Protein AF-A0A7D9L1W0-F1 (afdb_monomer)

InterPro domains:
  IPR051297 PalB/RIM13 Calpain-like [PTHR46143] (6-116)

Secondary structure (DSSP, 8-state):
--SHHHHHHHHHHHHHHHHHHHHHHHHTT----------------------SS------HHHHHHHHHHTEETTEEPPPPPGGGGG-----SS----TT-S-PPPHHHHHH------------

Solvent-accessible surface area (backbone atoms only — not comparable to full-atom values): 8620 Å² total; per-residue (Å²): 141,79,67,66,65,56,52,53,51,49,52,52,50,52,53,51,52,53,54,51,50,58,55,48,57,78,47,66,86,67,72,96,70,94,74,88,76,92,73,73,91,65,88,73,74,79,76,79,68,87,63,90,75,73,82,77,83,69,49,74,67,56,51,51,48,47,64,56,67,28,48,53,95,90,42,79,57,77,78,92,50,83,68,62,78,72,59,74,94,72,70,95,62,82,88,74,68,90,82,58,80,83,79,73,51,73,78,48,56,79,69,59,85,74,88,81,78,85,74,80,79,82,127

Sequence (123 aa):
CRGLEDEDLKKKLQSLAIQAVERAEAIKGQSPTKKNAPSLPSPSVSTTGQSKGKKATLTSKELEVLKKTSFINGKKYLPWLDVDIYEKFGYLDVFSDSDGDLPLSVKQKERFAKWVSGRFRVQ

Radius of gyration: 27.35 Å; Cα contacts (8 Å, |Δi|>4): 8; chains: 1; bounding box: 59×78×50 Å

Organism: Paramuricea clavata (NCBI:txid317549)

Mean predicted aligned error: 19.21 Å

pLDDT: mean 75.36, std 17.87, range [39.0, 96.5]

Foldseek 3Di:
DPCPVVVVVVVVVVVVVVVVVVVVVVCVPDDPPDDDDPDDPDVPPPPPDDDPDDPPPDDPVSVVVCVVVCQDPNDGHDDDDPVVVVDDPDDPDDDDDPVPDDDDDPVCVVVDPDDDDDPDDDD

Structure (mmCIF, N/CA/C/O backbone):
data_AF-A0A7D9L1W0-F1
#
_entry.id   AF-A0A7D9L1W0-F1
#
loop_
_atom_site.group_PDB
_atom_site.id
_atom_site.type_symbol
_atom_site.label_atom_id
_atom_site.label_alt_id
_atom_site.label_comp_id
_atom_site.label_asym_id
_atom_site.label_entity_id
_atom_site.label_seq_id
_atom_site.pdbx_PDB_ins_code
_atom_site.Cartn_x
_atom_site.Cartn_y
_atom_site.Cartn_z
_atom_site.occupancy
_atom_site.B_iso_or_equiv
_atom_site.auth_seq_id
_atom_site.auth_comp_id
_atom_site.auth_asym_id
_atom_site.auth_atom_id
_atom_site.pdbx_PDB_model_num
ATOM 1 N N . CYS A 1 1 ? 14.222 51.614 -9.679 1.00 48.41 1 CYS A N 1
ATOM 2 C CA . CYS A 1 1 ? 12.959 51.492 -8.922 1.00 48.41 1 CYS A CA 1
ATOM 3 C C . CYS A 1 1 ? 12.917 50.104 -8.288 1.00 48.41 1 CYS A C 1
ATOM 5 O O . CYS A 1 1 ? 12.715 49.155 -9.025 1.00 48.41 1 CYS A O 1
ATOM 7 N N . ARG A 1 2 ? 13.241 49.955 -6.994 1.00 60.03 2 ARG A N 1
ATOM 8 C CA . ARG A 1 2 ? 13.346 48.636 -6.325 1.00 60.03 2 ARG A CA 1
ATOM 9 C C . ARG A 1 2 ? 12.575 48.537 -4.995 1.00 60.03 2 ARG A C 1
ATOM 11 O O . ARG A 1 2 ? 12.613 47.494 -4.381 1.00 60.03 2 ARG A O 1
ATOM 18 N N . GLY A 1 3 ? 11.895 49.605 -4.560 1.00 58.00 3 GLY A N 1
ATOM 19 C CA . GLY A 1 3 ? 11.246 49.679 -3.238 1.00 58.00 3 GLY A CA 1
ATOM 20 C C . GLY A 1 3 ? 9.718 49.546 -3.226 1.00 58.00 3 GLY A C 1
ATOM 21 O O . GLY A 1 3 ? 9.124 49.608 -2.159 1.00 58.00 3 GLY A O 1
ATOM 22 N N . LEU A 1 4 ? 9.068 49.394 -4.386 1.00 59.75 4 LEU A N 1
ATOM 23 C CA . LEU A 1 4 ? 7.609 49.200 -4.461 1.00 59.75 4 LEU A CA 1
ATOM 24 C C . LEU A 1 4 ? 7.213 47.746 -4.162 1.00 59.75 4 LEU A C 1
ATOM 26 O O . LEU A 1 4 ? 6.241 47.509 -3.454 1.00 59.75 4 LEU A O 1
ATOM 30 N N . GLU A 1 5 ? 8.011 46.782 -4.629 1.00 65.56 5 GLU A N 1
ATOM 31 C CA . GLU A 1 5 ? 7.754 45.350 -4.428 1.00 65.56 5 GLU A CA 1
ATOM 32 C C . GLU A 1 5 ? 7.912 44.940 -2.956 1.00 65.56 5 GLU A C 1
ATOM 34 O O . GLU A 1 5 ? 7.128 44.141 -2.448 1.00 65.56 5 GLU A O 1
ATOM 39 N N . ASP A 1 6 ? 8.866 45.546 -2.244 1.00 80.94 6 ASP A N 1
ATOM 40 C CA . ASP A 1 6 ? 9.091 45.294 -0.818 1.00 80.94 6 ASP A CA 1
ATOM 41 C C . ASP A 1 6 ? 7.925 45.777 0.054 1.00 80.94 6 ASP A C 1
ATOM 43 O O . ASP A 1 6 ? 7.550 45.105 1.017 1.00 80.94 6 ASP A O 1
ATOM 47 N N . GLU A 1 7 ? 7.305 46.909 -0.290 1.00 89.31 7 GLU A N 1
ATOM 48 C CA . GLU A 1 7 ? 6.162 47.435 0.462 1.00 89.31 7 GLU A CA 1
ATOM 49 C C . GLU A 1 7 ? 4.904 46.586 0.262 1.00 89.31 7 GLU A C 1
ATOM 51 O O . GLU A 1 7 ? 4.173 46.321 1.220 1.00 89.31 7 GLU A O 1
ATOM 56 N N . ASP A 1 8 ? 4.667 46.082 -0.946 1.00 89.44 8 ASP A N 1
ATOM 57 C CA . ASP A 1 8 ? 3.530 45.197 -1.205 1.00 89.44 8 ASP A CA 1
ATOM 58 C C . ASP A 1 8 ? 3.726 43.812 -0.577 1.00 89.44 8 ASP A C 1
ATOM 60 O O . ASP A 1 8 ? 2.789 43.247 0.001 1.00 89.44 8 ASP A O 1
ATOM 64 N N . LEU A 1 9 ? 4.957 43.290 -0.584 1.00 91.56 9 LEU A N 1
ATOM 65 C CA . LEU A 1 9 ? 5.309 42.067 0.140 1.00 91.56 9 LEU A CA 1
ATOM 66 C C . LEU A 1 9 ? 5.129 42.236 1.650 1.00 91.56 9 LEU A C 1
ATOM 68 O O . LEU A 1 9 ? 4.559 41.361 2.305 1.00 91.56 9 LEU A O 1
ATOM 72 N N . LYS A 1 10 ? 5.545 43.376 2.203 1.00 91.12 10 LYS A N 1
ATOM 73 C CA . LYS A 1 10 ? 5.392 43.691 3.625 1.00 91.12 10 LYS A CA 1
ATOM 74 C C . LYS A 1 10 ? 3.924 43.797 4.031 1.00 91.12 10 LYS A C 1
ATOM 76 O O . LYS A 1 10 ? 3.538 43.205 5.037 1.00 91.12 10 LYS A O 1
ATOM 81 N N . LYS A 1 11 ? 3.080 44.453 3.227 1.00 94.69 11 LYS A N 1
ATOM 82 C CA . LYS A 1 11 ? 1.621 44.499 3.449 1.00 94.69 11 LYS A CA 1
ATOM 83 C C . LYS A 1 11 ? 0.992 43.107 3.391 1.00 94.69 11 LYS A C 1
ATOM 85 O O . LYS A 1 11 ? 0.134 42.768 4.210 1.00 94.69 11 LYS A O 1
ATOM 90 N N . LYS A 1 12 ? 1.437 42.263 2.456 1.00 94.88 12 LYS A N 1
ATOM 91 C CA . LYS A 1 12 ? 0.957 40.880 2.336 1.00 94.88 12 LYS A CA 1
ATOM 92 C C . LYS A 1 12 ? 1.379 40.023 3.530 1.00 94.88 12 LYS A C 1
ATOM 94 O O . LYS A 1 12 ? 0.583 39.239 4.036 1.00 94.88 12 LYS A O 1
ATOM 99 N N . LEU A 1 13 ? 2.601 40.206 4.023 1.00 95.81 13 LEU A N 1
ATOM 100 C CA . LEU A 1 13 ? 3.088 39.506 5.208 1.00 95.81 13 LEU A CA 1
ATOM 101 C C . LEU A 1 13 ? 2.344 39.954 6.473 1.00 95.81 13 LEU A C 1
ATOM 103 O O . LEU A 1 13 ? 1.946 39.116 7.278 1.00 95.81 13 LEU A O 1
ATOM 107 N N . GLN A 1 14 ? 2.106 41.259 6.625 1.00 95.75 14 GLN A N 1
ATOM 108 C CA . GLN A 1 14 ? 1.346 41.804 7.751 1.00 95.75 14 GLN A CA 1
ATOM 109 C C . GLN A 1 14 ? -0.108 41.325 7.752 1.00 95.75 14 GLN A C 1
ATOM 111 O O . GLN A 1 14 ? -0.597 40.884 8.789 1.00 95.75 14 GLN A O 1
ATOM 116 N N . SER A 1 15 ? -0.787 41.342 6.602 1.00 96.00 15 SER A N 1
ATOM 117 C CA . SER A 1 15 ? -2.163 40.830 6.500 1.00 96.00 15 SER A CA 1
ATOM 118 C C . SER A 1 15 ? -2.252 39.334 6.810 1.00 96.00 15 SER A C 1
ATOM 120 O O . SER A 1 15 ? -3.150 38.916 7.539 1.00 96.00 15 SER A O 1
ATOM 122 N N . LEU A 1 16 ? -1.286 38.535 6.345 1.00 96.50 16 LEU A N 1
ATOM 123 C CA . LEU A 1 16 ? -1.223 37.110 6.666 1.00 96.50 16 LEU A CA 1
ATOM 124 C C . LEU A 1 16 ? -0.997 36.865 8.167 1.00 96.50 16 LEU A C 1
ATOM 126 O O . LEU A 1 16 ? -1.624 35.978 8.746 1.00 96.50 16 LEU A O 1
ATOM 130 N N . ALA A 1 17 ? -0.129 37.656 8.805 1.00 96.44 17 ALA A N 1
ATOM 131 C CA . ALA A 1 17 ? 0.129 37.560 10.239 1.00 96.44 17 ALA A CA 1
ATOM 132 C C . ALA A 1 17 ? -1.123 37.893 11.069 1.00 96.44 17 ALA A C 1
ATOM 134 O O . ALA A 1 17 ? -1.445 37.159 12.000 1.00 96.44 17 ALA A O 1
ATOM 135 N N . ILE A 1 18 ? -1.864 38.942 10.694 1.00 95.94 18 ILE A N 1
ATOM 136 C CA . ILE A 1 18 ? -3.129 39.323 11.347 1.00 95.94 18 ILE A CA 1
ATOM 137 C C . ILE A 1 18 ? -4.153 38.187 11.232 1.00 95.94 18 ILE A C 1
ATOM 139 O O . ILE A 1 18 ? -4.714 37.755 12.238 1.00 95.94 18 ILE A O 1
ATOM 143 N N . GLN A 1 19 ? -4.327 37.640 10.027 1.00 96.44 19 GLN A N 1
ATOM 144 C CA . GLN A 1 19 ? -5.259 36.540 9.775 1.00 96.44 19 GLN A CA 1
ATOM 145 C C . GLN A 1 19 ? -4.903 35.275 10.577 1.00 96.44 19 GLN A C 1
ATOM 147 O O . GLN A 1 19 ? -5.784 34.558 11.055 1.00 96.44 19 GLN A O 1
ATOM 152 N N . ALA A 1 20 ? -3.608 34.980 10.729 1.00 94.50 20 ALA A N 1
ATOM 153 C CA . ALA A 1 20 ? -3.145 33.834 11.504 1.00 94.50 20 ALA A CA 1
ATOM 154 C C . ALA A 1 20 ? -3.450 33.985 13.003 1.00 94.50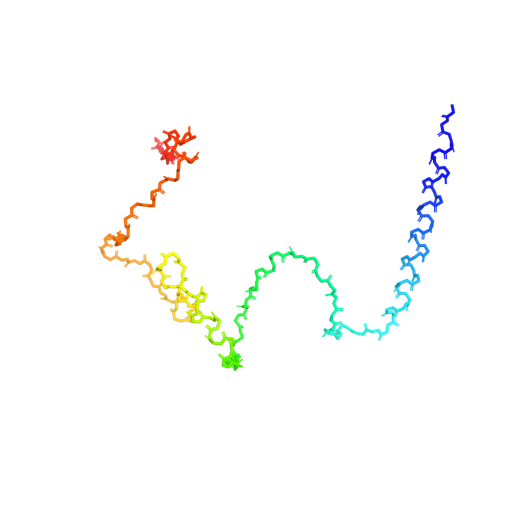 20 ALA A C 1
ATOM 156 O O . ALA A 1 20 ? -3.855 33.008 13.636 1.00 94.50 20 ALA A O 1
ATOM 157 N N . VAL A 1 21 ? -3.293 35.191 13.558 1.00 95.31 21 VAL A N 1
ATOM 158 C CA . VAL A 1 21 ? -3.590 35.480 14.970 1.00 95.31 21 VAL A CA 1
ATOM 159 C C . VAL A 1 21 ? -5.086 35.371 15.245 1.00 95.31 21 VAL A C 1
ATOM 161 O O . VAL A 1 21 ? -5.473 34.633 16.147 1.00 95.31 21 VAL A O 1
ATOM 164 N N . GLU A 1 22 ? -5.926 35.999 14.422 1.00 93.88 22 GLU A N 1
ATOM 165 C CA . GLU A 1 22 ? -7.388 35.929 14.553 1.00 93.88 22 GLU A CA 1
ATOM 166 C C . GLU A 1 22 ? -7.882 34.471 14.524 1.00 93.88 22 GLU A C 1
ATOM 168 O O . GLU A 1 22 ? -8.671 34.033 15.367 1.00 93.88 22 GLU A O 1
ATOM 173 N N . ARG A 1 23 ? -7.335 33.665 13.601 1.00 88.06 23 ARG A N 1
ATOM 174 C CA . ARG A 1 23 ? -7.639 32.232 13.522 1.00 88.06 23 ARG A CA 1
ATOM 175 C C . ARG A 1 23 ? -7.176 31.466 14.764 1.00 88.06 23 ARG A C 1
ATOM 177 O O . ARG A 1 23 ? -7.875 30.554 15.200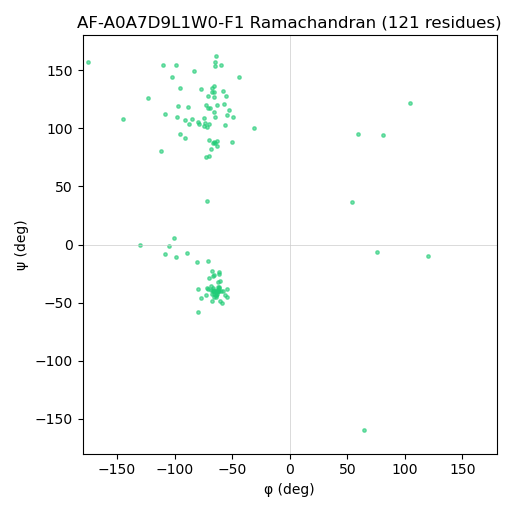 1.00 88.06 23 ARG A O 1
ATOM 184 N N . ALA A 1 24 ? -6.004 31.785 15.309 1.00 87.31 24 ALA A N 1
ATOM 185 C CA . ALA A 1 24 ? -5.476 31.123 16.499 1.00 87.31 24 ALA A CA 1
ATOM 186 C C . ALA A 1 24 ? -6.304 31.452 17.751 1.00 87.31 24 ALA A C 1
ATOM 188 O O . ALA A 1 24 ? -6.565 30.560 18.560 1.00 87.31 24 ALA A O 1
ATOM 189 N N . GLU A 1 25 ? -6.767 32.696 17.891 1.00 87.00 25 GLU A N 1
ATOM 190 C CA . GLU A 1 25 ? -7.624 33.126 19.000 1.00 87.00 25 GLU A CA 1
ATOM 191 C C . GLU A 1 25 ? -8.994 32.440 18.967 1.00 87.00 25 GLU A C 1
ATOM 193 O O . GLU A 1 25 ? -9.448 31.953 20.000 1.00 87.00 25 GLU A O 1
ATOM 198 N N . ALA A 1 26 ? -9.592 32.265 17.784 1.00 84.94 26 ALA A N 1
ATOM 199 C CA . ALA A 1 26 ? -10.847 31.522 17.620 1.00 84.94 26 ALA A CA 1
ATOM 200 C C . ALA A 1 26 ? -10.754 30.036 18.040 1.00 84.94 26 ALA A C 1
ATOM 202 O O . ALA A 1 26 ? -11.763 29.403 18.366 1.00 84.94 26 ALA A O 1
ATOM 203 N N . ILE A 1 27 ? -9.547 29.461 18.030 1.00 80.31 27 ILE A N 1
ATOM 204 C CA . ILE A 1 27 ? -9.285 28.051 18.368 1.00 80.31 27 ILE A CA 1
ATOM 205 C C . ILE A 1 27 ? -8.782 27.908 19.819 1.00 80.31 27 ILE A C 1
ATOM 207 O O . ILE A 1 27 ? -8.745 26.803 20.371 1.00 80.31 27 ILE A O 1
ATOM 211 N N . LYS A 1 28 ? -8.440 29.014 20.494 1.00 77.44 28 LYS A N 1
ATOM 212 C CA . LYS A 1 28 ? -7.910 28.998 21.860 1.00 77.44 28 LYS A CA 1
ATOM 213 C C . LYS A 1 28 ? -9.009 28.606 22.853 1.00 77.44 28 LYS A C 1
ATOM 215 O O . LYS A 1 28 ? -9.873 29.399 23.200 1.00 77.44 28 LYS A O 1
ATOM 220 N N . GLY A 1 29 ? -8.959 27.357 23.315 1.00 65.88 29 GLY A N 1
ATOM 221 C CA . GLY A 1 29 ? -9.931 26.772 24.250 1.00 65.88 29 GLY A CA 1
ATOM 222 C C . GLY A 1 29 ? -10.666 25.546 23.702 1.00 65.88 29 GLY A C 1
ATOM 223 O O . GLY A 1 29 ? -11.306 24.832 24.470 1.00 65.88 29 GLY A O 1
ATOM 224 N N . GLN A 1 30 ? -10.526 25.242 22.408 1.00 63.47 30 GLN A N 1
ATOM 225 C CA . GLN A 1 30 ? -11.006 23.987 21.832 1.00 63.47 30 GLN A CA 1
ATOM 226 C C . GLN A 1 30 ? -9.909 22.921 21.976 1.00 63.47 30 GLN A C 1
ATOM 228 O O . GLN A 1 30 ? -8.908 22.928 21.262 1.00 63.47 30 GLN A O 1
ATOM 233 N N . SER A 1 31 ? -10.069 22.001 22.930 1.00 58.81 31 SER A N 1
ATOM 234 C CA . SER A 1 31 ? -9.277 20.764 22.963 1.00 58.81 31 SER A CA 1
ATOM 235 C C . SER A 1 31 ? -9.524 19.960 21.672 1.00 58.81 31 SER A C 1
ATOM 237 O O . SER A 1 31 ? 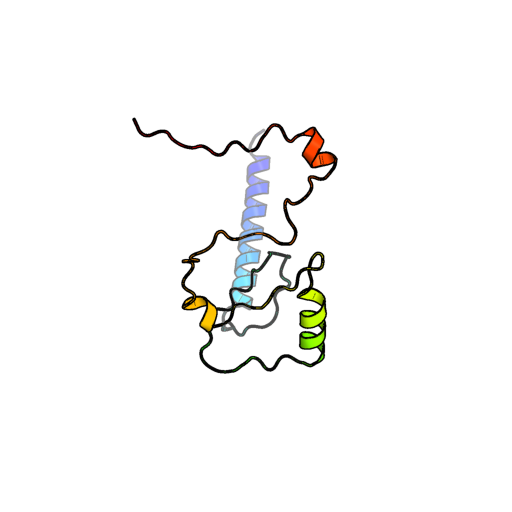-10.587 20.125 21.064 1.00 58.81 31 SER A O 1
ATOM 239 N N . PRO A 1 32 ? -8.591 19.095 21.215 1.00 58.03 32 PRO A N 1
ATOM 240 C CA . PRO A 1 32 ? -8.728 18.357 19.960 1.00 58.03 32 PRO A CA 1
ATOM 241 C C . PRO A 1 32 ? -9.822 17.287 20.079 1.00 58.03 32 PRO A C 1
ATOM 243 O O . PRO A 1 32 ? -9.569 16.089 20.199 1.00 58.03 32 PRO A O 1
ATOM 246 N N . THR A 1 33 ? -11.075 17.718 20.036 1.00 48.47 33 THR A N 1
ATOM 247 C CA . THR A 1 33 ? -12.219 16.854 19.808 1.00 48.47 33 THR A CA 1
ATOM 248 C C . THR A 1 33 ? -12.365 16.702 18.303 1.00 48.47 33 THR A C 1
ATOM 250 O O . THR A 1 33 ? -12.700 17.624 17.568 1.00 48.47 33 THR A O 1
ATOM 253 N N . LYS A 1 34 ? -12.022 15.499 17.842 1.00 53.19 34 LYS A N 1
ATOM 254 C CA . LYS A 1 34 ? -12.083 15.031 16.457 1.00 53.19 34 LYS A CA 1
ATOM 255 C C . LYS A 1 34 ? -13.449 15.306 15.813 1.00 53.19 34 LYS A C 1
ATOM 257 O O . LYS A 1 34 ? -14.292 14.416 15.848 1.00 53.19 34 LYS A O 1
ATOM 262 N N . LYS A 1 35 ? -13.678 16.467 15.192 1.00 50.84 35 LYS A N 1
ATOM 263 C CA . LYS A 1 35 ? -14.771 16.660 14.221 1.00 50.84 35 LYS A CA 1
ATOM 264 C C . LYS A 1 35 ? -14.352 17.624 13.103 1.00 50.84 35 LYS A C 1
ATOM 266 O O . LYS A 1 35 ? -14.255 18.824 13.307 1.00 50.84 35 LYS A O 1
ATOM 271 N N . ASN A 1 36 ? -14.154 17.020 11.929 1.00 54.91 36 ASN A N 1
ATOM 272 C CA . ASN A 1 36 ? -14.269 17.549 10.565 1.00 54.91 36 ASN A CA 1
ATOM 273 C C . ASN A 1 36 ? -13.399 18.750 10.147 1.00 54.91 36 ASN A C 1
ATOM 275 O O . ASN A 1 36 ? -13.815 19.901 10.227 1.00 54.91 36 ASN A O 1
ATOM 279 N N . ALA A 1 37 ? -12.256 18.444 9.523 1.00 42.66 37 ALA A N 1
ATOM 280 C CA . ALA A 1 37 ? -11.637 19.291 8.502 1.00 42.66 37 ALA A CA 1
ATOM 281 C C . ALA A 1 37 ? -11.919 18.692 7.106 1.00 42.66 37 ALA A C 1
ATOM 283 O O . ALA A 1 37 ? -11.914 17.464 6.982 1.00 42.66 37 ALA A O 1
ATOM 284 N N . PRO A 1 38 ? -12.131 19.505 6.051 1.00 51.19 38 PRO A N 1
ATOM 285 C CA . PRO A 1 38 ? -12.155 19.010 4.682 1.00 51.19 38 PRO A CA 1
ATOM 286 C C . PRO A 1 38 ? -10.720 18.659 4.281 1.00 51.19 38 PRO A C 1
ATOM 288 O O . PRO A 1 38 ? -9.892 19.525 4.004 1.00 51.19 38 PRO A O 1
ATOM 291 N N . SER A 1 39 ? -10.407 17.368 4.324 1.00 45.91 39 SER A N 1
ATOM 292 C CA . SER A 1 39 ? -9.132 16.824 3.882 1.00 45.91 39 SER A CA 1
ATOM 293 C C . SER A 1 39 ? -9.051 16.861 2.356 1.00 45.91 39 SER A C 1
ATOM 295 O O . SER A 1 39 ? -9.840 16.206 1.673 1.00 45.91 39 SER A O 1
ATOM 297 N N . LEU A 1 40 ? -8.051 17.573 1.833 1.00 44.53 40 LEU A N 1
ATOM 298 C CA . LEU A 1 40 ? -7.424 17.236 0.554 1.00 44.53 40 LEU A CA 1
ATOM 299 C C . LEU A 1 40 ? -7.170 15.715 0.493 1.00 44.53 40 LEU A C 1
ATOM 301 O O . LEU A 1 40 ? -6.845 15.133 1.534 1.00 44.53 40 LEU A O 1
ATOM 305 N N . PRO A 1 41 ? -7.296 15.062 -0.679 1.00 45.09 41 PRO A N 1
ATOM 306 C CA . PRO A 1 41 ? -7.052 13.632 -0.813 1.00 45.09 41 PRO A CA 1
ATOM 307 C C . PRO A 1 41 ? -5.547 13.343 -0.723 1.00 45.09 41 PRO A C 1
ATOM 309 O O . PRO A 1 41 ? -4.881 13.071 -1.716 1.00 45.09 41 PRO A O 1
ATOM 312 N N . SER A 1 42 ? -5.001 13.395 0.490 1.00 41.47 42 SER A N 1
ATOM 313 C CA . SER A 1 42 ? -3.823 12.607 0.828 1.00 41.47 42 SER A CA 1
ATOM 314 C C . SER A 1 42 ? -4.246 11.140 0.822 1.00 41.47 42 SER A C 1
ATOM 316 O O . SER A 1 42 ? -5.284 10.821 1.413 1.00 41.47 42 SER A O 1
ATOM 318 N N . PRO A 1 43 ? -3.475 10.226 0.208 1.00 44.34 43 PRO A N 1
ATOM 319 C CA . PRO A 1 43 ? -3.644 8.804 0.438 1.00 44.34 43 PRO A CA 1
ATOM 320 C C . PRO A 1 43 ? -3.215 8.527 1.881 1.00 44.34 43 PRO A C 1
ATOM 322 O O . PRO A 1 43 ? -2.080 8.157 2.170 1.00 44.34 43 PRO A O 1
ATOM 325 N N . SER A 1 44 ? -4.134 8.773 2.810 1.00 39.00 44 SER A N 1
ATOM 326 C CA . SER A 1 44 ? -4.072 8.296 4.178 1.00 39.00 44 SER A CA 1
ATOM 327 C C . SER A 1 44 ? -4.204 6.787 4.093 1.00 39.00 44 SER A C 1
ATOM 329 O O . SER A 1 44 ? -5.305 6.241 4.135 1.00 39.00 44 SER A O 1
ATOM 331 N N . VAL A 1 45 ? -3.073 6.112 3.909 1.00 43.03 45 VAL A N 1
ATOM 332 C CA . VAL A 1 45 ? -2.950 4.698 4.228 1.00 43.03 45 VAL A CA 1
ATOM 333 C C . VAL A 1 45 ? -3.338 4.615 5.695 1.00 43.03 45 VAL A C 1
ATOM 335 O O . VAL A 1 45 ? -2.615 5.080 6.575 1.00 43.03 45 VAL A O 1
ATOM 338 N N . SER A 1 46 ? -4.556 4.152 5.953 1.00 42.00 46 SER A N 1
ATOM 339 C CA . SER A 1 46 ? -5.022 3.839 7.287 1.00 42.00 46 SER A CA 1
ATOM 340 C C . SER A 1 46 ? -4.164 2.686 7.778 1.00 42.00 46 SER A C 1
ATOM 342 O O . SER A 1 46 ? -4.492 1.519 7.583 1.00 42.00 46 SER A O 1
ATOM 344 N N . THR A 1 47 ? -3.029 3.024 8.381 1.00 39.19 47 THR A N 1
ATOM 345 C CA . THR A 1 47 ? -2.301 2.135 9.267 1.00 39.19 47 THR A CA 1
ATOM 346 C C . THR A 1 47 ? -3.238 1.876 10.437 1.00 39.19 47 THR A C 1
ATOM 348 O O . THR A 1 47 ? -3.273 2.623 11.414 1.00 39.19 47 THR A O 1
ATOM 351 N N . THR A 1 48 ? -4.070 0.845 10.303 1.00 45.91 48 THR A N 1
ATOM 352 C CA . THR A 1 48 ? -4.759 0.201 11.415 1.00 45.91 48 THR A CA 1
ATOM 353 C C . THR A 1 48 ? -3.671 -0.387 12.300 1.00 45.91 48 THR A C 1
ATOM 355 O O . THR A 1 48 ? -3.259 -1.534 12.155 1.00 45.91 48 THR A O 1
ATOM 358 N N . GLY A 1 49 ? -3.137 0.458 13.179 1.00 40.81 49 GLY A N 1
ATOM 359 C CA . GLY A 1 49 ? -2.372 0.018 14.324 1.00 40.81 49 GLY A CA 1
ATOM 360 C C . GLY A 1 49 ? -3.240 -0.946 15.119 1.00 40.81 49 GLY A C 1
ATOM 361 O O . GLY A 1 49 ? -4.393 -0.644 15.426 1.00 40.81 49 GLY A O 1
ATOM 362 N N . GLN A 1 50 ? -2.669 -2.114 15.390 1.00 52.28 50 GLN A N 1
ATOM 363 C CA . GLN A 1 50 ? -3.144 -3.139 16.307 1.00 52.28 50 GLN A CA 1
ATOM 364 C C . GLN A 1 50 ? -3.925 -2.544 17.489 1.00 52.28 50 GLN A C 1
ATOM 366 O O . GLN A 1 50 ? -3.344 -2.094 18.476 1.00 52.28 50 GLN A O 1
ATOM 371 N N . SER A 1 51 ? -5.254 -2.589 17.430 1.00 43.47 51 SER A N 1
ATOM 372 C CA . SER A 1 51 ? -6.082 -2.508 18.626 1.00 43.47 51 SER A CA 1
ATOM 373 C C . SER A 1 51 ? -6.404 -3.933 19.051 1.00 43.47 51 SER A C 1
ATOM 375 O O . SER A 1 51 ? -7.351 -4.550 18.560 1.00 43.47 51 SER A O 1
ATOM 377 N N . LYS A 1 52 ? -5.606 -4.466 19.982 1.00 48.84 52 LYS A N 1
ATOM 378 C CA . LYS A 1 52 ? -6.046 -5.586 20.814 1.00 48.84 52 LYS A CA 1
ATOM 379 C C . LYS A 1 52 ? -7.358 -5.162 21.481 1.00 48.84 52 LYS A C 1
ATOM 381 O O . LYS A 1 52 ? -7.362 -4.271 22.323 1.00 48.84 52 LYS A O 1
ATOM 386 N N . GLY A 1 53 ? -8.464 -5.783 21.086 1.00 47.03 53 GLY A N 1
ATOM 387 C CA . GLY A 1 53 ? -9.778 -5.553 21.682 1.00 47.03 53 GLY A CA 1
ATOM 388 C C . GLY A 1 53 ? -10.708 -4.705 20.817 1.00 47.03 53 GLY A C 1
ATOM 389 O O . GLY A 1 53 ? -10.448 -3.539 20.543 1.00 47.03 53 GLY A O 1
ATOM 390 N N . LYS A 1 54 ? -11.858 -5.314 20.503 1.00 48.84 54 LYS A N 1
ATOM 391 C CA . LYS A 1 54 ? -12.976 -4.835 19.673 1.00 48.84 54 LYS A CA 1
ATOM 392 C C . LYS A 1 54 ? -12.729 -5.007 18.174 1.00 48.84 54 LYS A C 1
ATOM 394 O O . LYS A 1 54 ? -12.193 -4.134 17.504 1.00 48.84 54 LYS A O 1
ATOM 399 N N . LYS A 1 55 ? -13.224 -6.136 17.642 1.00 60.50 55 LYS A N 1
ATOM 400 C CA . LYS A 1 55 ? -13.602 -6.240 16.227 1.00 60.50 55 LYS A CA 1
ATOM 401 C C . LYS A 1 55 ? -14.482 -5.025 15.950 1.00 60.50 55 LYS A C 1
ATOM 403 O O . LYS A 1 55 ? -15.568 -4.943 16.524 1.00 60.50 55 LYS A O 1
ATOM 408 N N . ALA A 1 56 ? -13.998 -4.059 15.172 1.00 62.84 56 ALA A N 1
ATOM 409 C CA . ALA A 1 56 ? -14.859 -2.993 14.690 1.00 62.84 56 ALA A CA 1
ATOM 410 C C . ALA A 1 56 ? -16.053 -3.690 14.029 1.00 62.84 56 ALA A C 1
ATOM 412 O O . ALA A 1 56 ? -15.873 -4.492 13.111 1.00 62.84 56 ALA A O 1
ATOM 413 N N . THR A 1 57 ? -17.249 -3.510 14.585 1.00 80.38 57 THR A N 1
ATOM 414 C CA . THR A 1 57 ? -18.46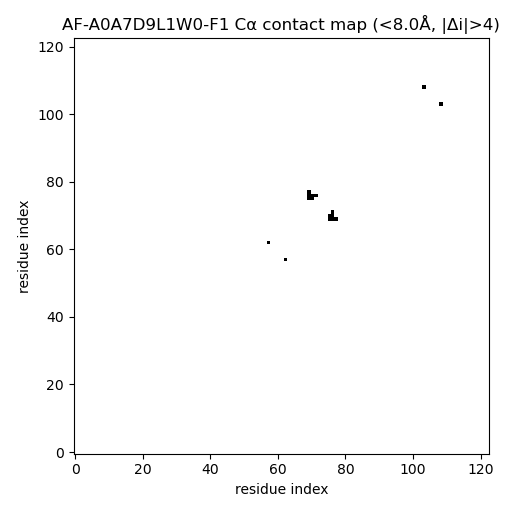7 -4.098 14.035 1.00 80.38 57 THR A CA 1
ATOM 415 C C . THR A 1 57 ? -18.753 -3.372 12.736 1.00 80.38 57 THR A C 1
ATOM 417 O O . THR A 1 57 ? -19.392 -2.324 12.735 1.00 80.38 57 THR A O 1
ATOM 420 N N . LEU A 1 58 ? -18.197 -3.904 11.650 1.00 83.50 58 LEU A N 1
ATOM 421 C CA . LEU A 1 58 ? -18.453 -3.445 10.296 1.00 83.50 58 LEU A CA 1
ATOM 422 C C . LEU A 1 58 ? -19.956 -3.544 10.041 1.00 83.50 58 LEU A C 1
ATOM 424 O O . LEU A 1 58 ? -20.588 -4.562 10.335 1.00 83.50 58 LEU A O 1
ATOM 428 N N . THR A 1 59 ? -20.531 -2.481 9.500 1.00 92.06 59 THR A N 1
ATOM 429 C CA . THR A 1 59 ? 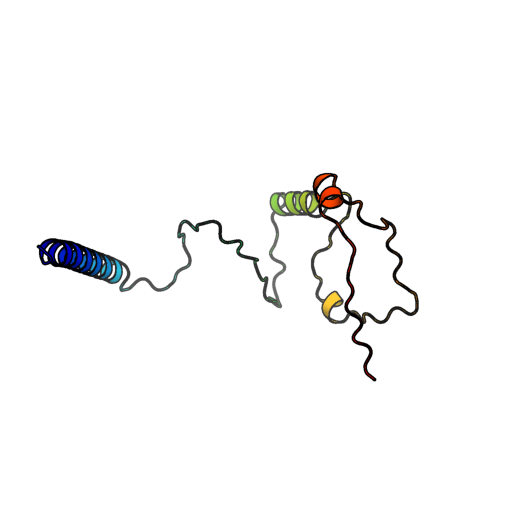-21.918 -2.487 9.046 1.00 92.06 59 THR A CA 1
ATOM 430 C C . THR A 1 59 ? -22.078 -3.455 7.875 1.00 92.06 59 THR A C 1
ATOM 432 O O . THR A 1 59 ? -21.128 -3.750 7.146 1.00 92.06 59 THR A O 1
ATOM 435 N N . SER A 1 60 ? -23.303 -3.937 7.645 1.00 90.88 60 SER A N 1
ATOM 436 C CA . SER A 1 60 ? -23.590 -4.845 6.522 1.00 90.88 60 SER A CA 1
ATOM 437 C C . SER A 1 60 ? -23.133 -4.263 5.173 1.00 90.88 60 SER A C 1
ATOM 439 O O . SER A 1 60 ? -22.549 -4.965 4.349 1.00 90.88 60 SER A O 1
ATOM 441 N N . LYS A 1 61 ? -23.303 -2.945 4.993 1.00 92.38 61 LYS A N 1
ATOM 442 C CA . LYS A 1 61 ? -22.878 -2.219 3.792 1.00 92.38 61 LYS A CA 1
ATOM 443 C C . LYS A 1 61 ? -21.359 -2.193 3.634 1.00 92.38 61 LYS A C 1
ATOM 445 O O . LYS A 1 61 ? -20.860 -2.442 2.542 1.00 92.38 61 LYS A O 1
ATOM 450 N N . GLU A 1 62 ? -20.618 -1.920 4.705 1.00 89.75 62 GLU A N 1
ATOM 451 C CA . GLU A 1 62 ? -19.149 -1.957 4.672 1.00 89.75 62 GLU A CA 1
ATOM 452 C C . GLU A 1 62 ? -18.638 -3.367 4.377 1.00 89.75 62 GLU A C 1
ATOM 454 O O . GLU A 1 62 ? -17.710 -3.535 3.589 1.00 89.75 62 GLU A O 1
ATOM 459 N N . LEU A 1 63 ? -19.286 -4.390 4.939 1.00 88.31 63 LEU A N 1
ATOM 460 C CA . LEU A 1 63 ? -18.952 -5.781 4.664 1.00 88.31 63 LEU A CA 1
ATOM 461 C C . LEU A 1 63 ? -19.171 -6.137 3.186 1.00 88.31 63 LEU A C 1
ATOM 463 O O . LEU A 1 63 ? -18.367 -6.852 2.595 1.00 88.31 63 LEU A O 1
ATOM 467 N N . GLU A 1 64 ? -20.251 -5.645 2.578 1.00 91.06 64 GLU A N 1
ATOM 468 C CA . GLU A 1 64 ? -20.532 -5.840 1.155 1.00 91.06 64 GLU A CA 1
ATOM 469 C C . GLU A 1 64 ? -19.500 -5.135 0.268 1.00 91.06 64 GLU A C 1
ATOM 471 O O . GLU A 1 64 ? -19.009 -5.727 -0.695 1.00 91.06 64 GLU A O 1
ATOM 476 N N . VAL A 1 65 ? -19.124 -3.901 0.616 1.00 93.19 65 VAL A N 1
ATOM 477 C CA . VAL A 1 65 ? -18.057 -3.169 -0.075 1.00 93.19 65 VAL A CA 1
ATOM 478 C C . VAL A 1 65 ? -16.753 -3.951 0.010 1.00 93.19 65 VAL A C 1
ATOM 480 O O . VAL A 1 65 ? -16.183 -4.248 -1.030 1.00 93.19 65 VAL A O 1
ATOM 483 N N . LEU A 1 66 ? -16.336 -4.386 1.202 1.00 89.00 66 LEU A N 1
ATOM 484 C CA . LEU A 1 66 ? -15.118 -5.181 1.384 1.00 89.00 66 LEU A CA 1
ATOM 485 C C . LEU A 1 66 ? -15.158 -6.496 0.601 1.00 89.00 66 LEU A C 1
ATOM 487 O O . LEU A 1 66 ? -14.164 -6.883 -0.010 1.00 89.00 66 LEU A O 1
ATOM 491 N N . LYS A 1 67 ? -16.309 -7.177 0.554 1.00 88.25 67 LYS A N 1
ATOM 492 C CA . LYS A 1 67 ? -16.478 -8.383 -0.269 1.00 88.25 67 LYS A CA 1
ATOM 493 C C . LYS A 1 67 ? -16.296 -8.093 -1.753 1.00 88.25 67 LYS A C 1
ATOM 495 O O . LYS A 1 67 ? -15.745 -8.936 -2.439 1.00 88.25 67 LYS A O 1
ATOM 500 N N . LYS A 1 68 ? -16.731 -6.933 -2.246 1.00 91.38 68 LYS A N 1
ATOM 501 C CA . LYS A 1 68 ? -16.561 -6.536 -3.651 1.00 91.38 68 LYS A CA 1
ATOM 502 C C . LYS A 1 68 ? -15.132 -6.077 -3.940 1.00 91.38 68 LYS A C 1
ATOM 504 O O . LYS A 1 68 ? -14.537 -6.514 -4.915 1.00 91.38 68 LYS A O 1
ATOM 509 N N . THR A 1 69 ? -14.567 -5.234 -3.081 1.00 92.38 69 THR A N 1
ATOM 510 C CA . THR A 1 69 ? -13.251 -4.610 -3.284 1.00 92.38 69 THR A CA 1
ATOM 511 C C . THR A 1 69 ? -12.082 -5.515 -2.919 1.00 92.38 69 THR A C 1
ATOM 513 O O . THR A 1 69 ? -10.957 -5.218 -3.300 1.00 92.38 69 THR A O 1
ATOM 516 N N . SER A 1 70 ? -12.315 -6.607 -2.184 1.00 93.25 70 SER A N 1
ATOM 517 C CA . SER A 1 70 ? -11.280 -7.616 -1.914 1.00 93.25 70 SER A CA 1
ATOM 518 C C . SER A 1 70 ? -10.924 -8.448 -3.146 1.00 93.25 70 SER A C 1
ATOM 520 O O . SER A 1 70 ? -9.894 -9.111 -3.136 1.00 93.25 70 SER A O 1
ATOM 522 N N . PHE A 1 71 ? -11.722 -8.409 -4.217 1.00 92.75 71 PHE A N 1
ATOM 523 C CA . PHE A 1 71 ? -11.373 -9.037 -5.489 1.00 92.75 71 P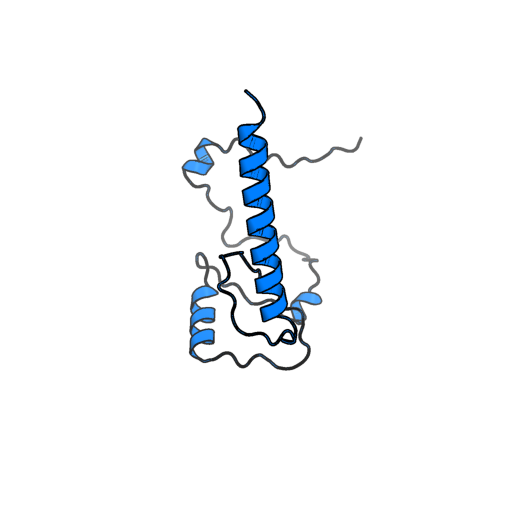HE A CA 1
ATOM 524 C C . PHE A 1 71 ? -10.794 -7.995 -6.442 1.00 92.75 71 PHE A C 1
ATOM 526 O O . PHE A 1 71 ? -11.506 -7.127 -6.944 1.00 92.75 71 PHE A O 1
ATOM 533 N N . ILE A 1 72 ? -9.494 -8.090 -6.704 1.00 89.69 72 ILE A N 1
ATOM 534 C CA . ILE A 1 72 ? -8.761 -7.184 -7.589 1.00 89.69 72 ILE A CA 1
ATOM 535 C C . ILE A 1 72 ? -8.113 -8.038 -8.675 1.00 89.69 72 ILE A C 1
ATOM 537 O O . ILE A 1 72 ? -7.407 -8.996 -8.374 1.00 89.69 72 ILE A O 1
ATOM 541 N N . ASN A 1 73 ? -8.361 -7.712 -9.946 1.00 86.12 73 ASN A N 1
ATOM 542 C CA . ASN A 1 73 ? -7.839 -8.457 -11.102 1.00 86.12 73 ASN A CA 1
ATOM 543 C C . ASN A 1 73 ? -8.159 -9.966 -11.067 1.00 86.12 73 ASN A C 1
ATOM 545 O O . ASN A 1 73 ? -7.327 -10.787 -11.431 1.00 86.12 73 ASN A O 1
ATOM 549 N N . GLY A 1 74 ? -9.344 -10.339 -10.569 1.00 86.06 74 GLY A N 1
ATOM 550 C CA . GLY A 1 74 ? -9.739 -11.743 -10.392 1.00 86.06 74 GLY A CA 1
ATOM 551 C C . GLY A 1 74 ? -9.080 -12.447 -9.198 1.00 86.06 74 GLY A C 1
ATOM 552 O O . GLY A 1 74 ? -9.479 -13.557 -8.859 1.00 86.06 74 GLY A O 1
ATOM 553 N N . LYS A 1 75 ? -8.136 -11.793 -8.510 1.00 84.12 75 LYS A N 1
ATOM 554 C CA . LYS A 1 75 ? -7.455 -12.323 -7.328 1.00 84.12 75 LYS A CA 1
ATOM 555 C C . LYS A 1 75 ? -8.139 -11.837 -6.052 1.00 84.12 75 LYS A C 1
ATOM 557 O O . LYS A 1 75 ? -8.471 -10.658 -5.919 1.00 84.12 75 LYS A O 1
ATOM 562 N N . LYS A 1 76 ? -8.356 -12.749 -5.103 1.00 89.50 76 LYS A N 1
ATOM 563 C CA . LYS A 1 76 ? -8.936 -12.438 -3.791 1.00 89.50 76 LYS A CA 1
ATOM 564 C C . LYS A 1 76 ? -7.831 -12.054 -2.812 1.00 89.50 76 LYS A C 1
ATOM 566 O O . LYS A 1 76 ? -6.992 -12.882 -2.477 1.00 89.50 76 LYS A O 1
ATOM 571 N N . TYR A 1 77 ? -7.883 -10.834 -2.304 1.00 89.25 77 TYR A N 1
ATOM 572 C CA . TYR A 1 77 ? -6.970 -10.322 -1.293 1.00 89.25 77 TYR A CA 1
ATOM 573 C C . TYR A 1 77 ? -7.608 -10.439 0.088 1.00 89.25 77 TYR A C 1
ATOM 575 O O . TYR A 1 77 ? -8.680 -9.887 0.350 1.00 89.25 77 TYR A O 1
ATOM 583 N N . LEU A 1 78 ? -6.958 -11.198 0.967 1.00 85.50 78 LEU A N 1
ATOM 584 C CA . LEU A 1 78 ? -7.373 -11.340 2.357 1.00 85.50 78 LEU A CA 1
ATOM 585 C C . LEU A 1 78 ? -6.834 -10.169 3.194 1.00 85.50 78 LEU A C 1
ATOM 587 O O . LEU A 1 78 ? -5.790 -9.605 2.864 1.00 85.50 78 LEU A O 1
ATOM 591 N N . PRO A 1 79 ? -7.549 -9.765 4.257 1.00 85.19 79 PRO A N 1
ATOM 592 C CA . PRO A 1 79 ? -7.009 -8.814 5.220 1.00 85.19 79 PRO A CA 1
ATOM 593 C C . PRO A 1 79 ? -5.816 -9.426 5.959 1.00 85.19 79 PRO A C 1
ATOM 595 O O . PRO A 1 79 ? -5.774 -10.640 6.140 1.00 85.19 79 PRO A O 1
ATOM 598 N N . TRP A 1 80 ? -4.907 -8.575 6.443 1.00 78.19 80 TRP A N 1
ATOM 599 C CA . TRP A 1 80 ? -3.839 -9.002 7.346 1.00 78.19 80 TRP A CA 1
ATOM 600 C C . TRP A 1 80 ? -4.450 -9.524 8.651 1.00 78.19 80 TRP A C 1
ATOM 602 O O . TRP A 1 80 ? -5.183 -8.802 9.336 1.00 78.19 80 TRP A O 1
ATOM 612 N N . LEU A 1 81 ? -4.186 -10.784 8.969 1.00 81.19 81 LEU A N 1
ATOM 613 C CA . LEU A 1 81 ? -4.627 -11.471 10.171 1.00 81.19 81 LEU A CA 1
ATOM 614 C C . LEU A 1 81 ? -3.503 -11.474 11.211 1.00 81.19 81 LEU A C 1
ATOM 616 O O . LEU A 1 81 ? -2.318 -11.452 10.892 1.00 81.19 81 LEU A O 1
ATOM 620 N N . ASP A 1 82 ? -3.868 -11.564 12.490 1.00 82.12 82 ASP A N 1
ATOM 621 C CA . ASP A 1 82 ? -2.877 -11.646 13.574 1.00 82.12 82 ASP A CA 1
ATOM 622 C C . ASP A 1 82 ? -1.989 -12.900 13.464 1.00 82.12 82 ASP A C 1
ATOM 624 O O . ASP A 1 82 ? -0.856 -12.903 13.942 1.00 82.12 82 ASP A O 1
ATOM 628 N N . VAL A 1 83 ? -2.489 -13.961 12.819 1.00 81.56 83 VAL A N 1
ATOM 629 C CA . VAL A 1 83 ? -1.727 -15.195 12.572 1.00 81.56 83 VAL A CA 1
ATOM 630 C C . VAL A 1 83 ? -0.609 -14.994 11.548 1.00 81.56 83 VAL A C 1
ATOM 632 O O . VAL A 1 83 ? 0.432 -15.634 11.679 1.00 81.56 83 VAL A O 1
ATOM 635 N N . ASP A 1 84 ? -0.775 -14.056 10.610 1.00 84.19 84 ASP A N 1
ATOM 636 C CA . ASP A 1 84 ? 0.191 -13.771 9.538 1.00 84.19 84 ASP A CA 1
ATOM 637 C C . ASP A 1 84 ? 1.493 -13.176 10.105 1.00 84.19 84 ASP A C 1
ATOM 639 O O . ASP A 1 84 ? 2.564 -13.297 9.520 1.00 84.19 84 ASP A O 1
ATOM 643 N N . ILE A 1 85 ? 1.433 -12.575 11.302 1.00 86.69 85 ILE A N 1
ATOM 644 C CA . ILE A 1 85 ? 2.607 -12.046 12.019 1.00 86.69 85 ILE A CA 1
ATOM 645 C C . ILE A 1 85 ? 3.594 -13.167 12.370 1.00 86.69 85 ILE A C 1
ATOM 647 O O . ILE A 1 85 ? 4.803 -12.943 12.433 1.00 86.69 85 ILE A O 1
ATOM 651 N N . TYR A 1 86 ? 3.073 -14.366 12.627 1.00 88.81 86 TYR A N 1
ATOM 652 C CA . TYR A 1 86 ? 3.854 -15.528 13.038 1.00 88.81 86 TYR A CA 1
ATOM 653 C C . TYR A 1 86 ? 4.109 -16.497 11.878 1.00 88.81 86 TYR A C 1
ATOM 655 O O . TYR A 1 86 ? 4.661 -17.578 12.097 1.00 88.81 86 TYR A O 1
ATOM 663 N N . GLU A 1 87 ? 3.714 -16.135 10.655 1.00 87.00 87 GLU A N 1
ATOM 664 C CA . GLU A 1 87 ? 3.947 -16.956 9.476 1.00 87.00 87 GLU A CA 1
ATOM 665 C C . GLU A 1 87 ? 5.451 -17.067 9.191 1.00 87.00 87 GLU A C 1
ATOM 667 O O . GLU A 1 87 ? 6.186 -16.079 9.102 1.00 87.00 87 GLU A O 1
ATOM 672 N N . LYS A 1 88 ? 5.936 -18.304 9.054 1.00 86.25 88 LYS A N 1
ATOM 673 C CA . LYS A 1 88 ? 7.328 -18.577 8.702 1.00 86.25 88 LYS A CA 1
ATOM 674 C C . LYS A 1 88 ? 7.446 -18.670 7.183 1.00 86.25 88 LYS A C 1
ATOM 676 O O . LYS A 1 88 ? 7.091 -19.692 6.607 1.00 86.25 88 LYS A O 1
ATOM 681 N N . PHE A 1 89 ? 8.036 -17.655 6.552 1.00 79.31 89 PHE A N 1
ATOM 682 C CA . PHE A 1 89 ? 8.279 -17.580 5.098 1.00 79.31 89 PHE A CA 1
ATOM 683 C C . PHE A 1 89 ? 9.393 -18.521 4.583 1.00 79.31 89 PHE A C 1
ATOM 685 O O . PHE A 1 89 ? 10.181 -18.162 3.711 1.00 79.31 89 PHE A O 1
ATOM 692 N N . GLY A 1 90 ? 9.497 -19.726 5.144 1.00 82.38 90 GLY A N 1
ATOM 693 C CA . GLY A 1 90 ? 10.450 -20.758 4.742 1.00 82.38 90 GLY A CA 1
ATOM 694 C C . GLY A 1 90 ? 9.716 -21.923 4.100 1.00 82.38 90 GLY A C 1
ATOM 695 O O . GLY A 1 90 ? 9.458 -22.923 4.769 1.00 82.38 90 GLY A O 1
ATOM 696 N N . TYR A 1 91 ? 9.360 -21.779 2.828 1.00 79.44 91 TYR A N 1
ATOM 697 C CA . TYR A 1 91 ? 8.744 -22.855 2.061 1.00 79.44 91 TYR A CA 1
ATOM 698 C C . TYR A 1 91 ? 9.819 -23.865 1.644 1.00 79.44 91 TYR A C 1
ATOM 700 O O . TYR A 1 91 ? 10.899 -23.482 1.199 1.00 79.44 91 TYR A O 1
ATOM 708 N N . LEU A 1 92 ? 9.538 -25.160 1.831 1.00 84.69 92 LEU A N 1
ATOM 709 C CA . LEU A 1 92 ? 10.417 -26.235 1.348 1.00 84.69 92 LEU A CA 1
ATOM 710 C C . LEU A 1 92 ? 10.461 -26.276 -0.180 1.00 84.69 92 LEU A C 1
ATOM 712 O O . LEU A 1 92 ? 11.450 -26.724 -0.754 1.00 84.69 92 LEU A O 1
ATOM 716 N N . ASP A 1 93 ? 9.382 -25.815 -0.804 1.00 82.31 93 ASP A N 1
ATOM 717 C CA . ASP A 1 93 ? 9.198 -25.828 -2.240 1.00 82.31 93 ASP A CA 1
ATOM 718 C C . ASP A 1 93 ? 9.258 -24.412 -2.816 1.00 82.31 93 ASP A C 1
ATOM 720 O O . ASP A 1 93 ? 8.983 -23.421 -2.127 1.00 82.31 93 ASP A O 1
ATOM 724 N N . VAL A 1 94 ? 9.626 -24.316 -4.091 1.00 85.75 94 VAL A N 1
ATOM 725 C CA . VAL A 1 94 ? 9.685 -23.028 -4.782 1.00 85.75 94 VAL A CA 1
ATOM 726 C C . VAL A 1 94 ? 8.262 -22.539 -5.007 1.00 85.75 94 VAL A C 1
ATOM 728 O O . VAL A 1 94 ? 7.423 -23.245 -5.568 1.00 85.75 94 VAL A O 1
ATOM 731 N N . PHE A 1 95 ? 7.990 -21.303 -4.589 1.00 82.62 95 PHE A N 1
ATOM 732 C CA . PHE A 1 95 ? 6.711 -20.673 -4.878 1.00 82.62 95 PHE A CA 1
ATOM 733 C C . PHE A 1 95 ? 6.479 -20.637 -6.393 1.00 82.62 95 PHE A C 1
ATOM 735 O O . PHE A 1 95 ? 7.267 -20.054 -7.138 1.00 82.62 95 PHE A O 1
ATOM 742 N N . SER A 1 96 ? 5.387 -21.261 -6.828 1.00 82.69 96 SER A N 1
ATOM 743 C CA . SER A 1 96 ? 4.936 -21.252 -8.216 1.00 82.69 96 SER A CA 1
ATOM 744 C C . SER A 1 96 ? 3.683 -20.390 -8.314 1.00 82.69 96 SER A C 1
ATOM 746 O O . SER A 1 96 ? 2.639 -20.748 -7.766 1.00 82.69 96 SER A O 1
ATOM 748 N N . ASP A 1 97 ? 3.785 -19.244 -8.990 1.00 83.06 97 ASP A N 1
ATOM 749 C CA . ASP A 1 97 ? 2.623 -18.392 -9.252 1.00 83.06 97 ASP A CA 1
ATOM 750 C C . ASP A 1 97 ? 1.695 -19.103 -10.245 1.00 83.06 97 ASP A C 1
ATOM 752 O O . ASP A 1 97 ? 2.080 -19.373 -11.383 1.00 83.06 97 ASP A O 1
ATOM 756 N N . SER A 1 98 ? 0.469 -19.412 -9.817 1.00 82.69 98 SER A N 1
ATOM 757 C CA . SER A 1 98 ? -0.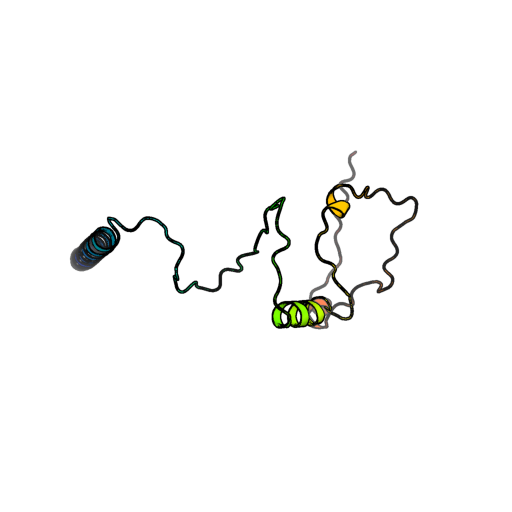536 -20.050 -10.680 1.00 82.69 98 SER A CA 1
ATOM 758 C C . SER A 1 98 ? -0.977 -19.145 -11.832 1.00 82.69 98 SER A C 1
ATOM 760 O O . SER A 1 98 ? -1.390 -19.648 -12.873 1.00 82.69 98 SER A O 1
ATOM 762 N N . ASP A 1 99 ? -0.878 -17.824 -11.659 1.00 75.19 99 ASP A N 1
ATOM 763 C CA . ASP A 1 99 ? -1.246 -16.841 -12.679 1.00 75.19 99 ASP A CA 1
ATOM 764 C C . ASP A 1 99 ? -0.074 -16.490 -13.617 1.00 75.19 99 ASP A C 1
ATOM 766 O O . ASP A 1 99 ? -0.275 -15.811 -14.625 1.00 75.19 99 ASP A O 1
ATOM 770 N N . GLY A 1 100 ? 1.136 -16.973 -13.313 1.00 81.44 100 GLY A N 1
ATOM 771 C CA . GLY A 1 100 ? 2.336 -16.778 -14.123 1.00 81.44 100 GLY A CA 1
ATOM 772 C C . GLY A 1 100 ? 2.809 -15.324 -14.232 1.00 81.44 100 GLY A C 1
ATOM 773 O O . GLY A 1 100 ? 2.495 -14.462 -13.410 1.00 81.44 100 GLY A O 1
ATOM 774 N N . ASP A 1 101 ? 3.608 -15.049 -15.265 1.00 80.50 101 ASP A N 1
ATOM 775 C CA . ASP A 1 101 ? 4.180 -13.722 -15.494 1.00 80.50 101 ASP A CA 1
ATOM 776 C C . ASP A 1 101 ? 3.101 -12.692 -15.856 1.00 80.50 101 ASP A C 1
ATOM 778 O O . ASP A 1 101 ? 2.303 -12.894 -16.774 1.00 80.50 101 ASP A O 1
ATOM 782 N N . LEU A 1 102 ? 3.125 -11.530 -15.194 1.00 81.75 102 LEU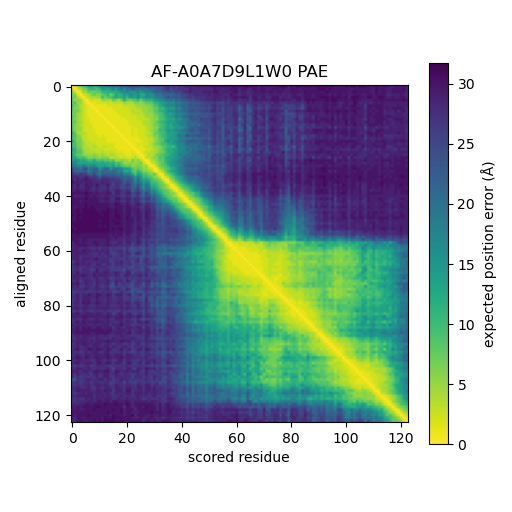 A N 1
ATOM 783 C CA . LEU A 1 102 ? 2.224 -10.425 -15.517 1.00 81.75 102 LEU A CA 1
ATOM 784 C C . LEU A 1 102 ? 2.543 -9.881 -16.925 1.00 81.75 102 LEU A C 1
ATOM 786 O O . LEU A 1 102 ? 3.615 -9.294 -17.123 1.00 81.75 102 LEU A O 1
ATOM 790 N N . PRO A 1 103 ? 1.636 -10.011 -17.913 1.00 84.69 103 PRO A N 1
ATOM 791 C CA . PRO A 1 103 ? 1.916 -9.560 -19.265 1.00 84.69 103 PRO A CA 1
ATOM 792 C C . PRO A 1 103 ? 2.071 -8.041 -19.310 1.00 84.69 103 PRO A C 1
ATOM 794 O O . PRO A 1 103 ? 1.228 -7.282 -18.829 1.00 84.69 103 PRO A O 1
ATOM 797 N N . LEU A 1 104 ? 3.143 -7.584 -19.954 1.00 86.69 104 LEU A N 1
ATOM 798 C CA . LEU A 1 104 ? 3.370 -6.160 -20.165 1.00 86.69 104 LEU A CA 1
ATOM 799 C C . LEU A 1 104 ? 2.300 -5.573 -21.096 1.00 86.69 104 LEU A C 1
ATOM 801 O O . LEU A 1 104 ? 1.996 -6.127 -22.158 1.00 86.69 104 LEU A O 1
ATOM 805 N N . SER A 1 105 ? 1.782 -4.401 -20.736 1.00 88.50 105 SER A N 1
ATOM 806 C CA . SER A 1 105 ? 0.952 -3.591 -21.633 1.00 88.50 105 SER A CA 1
ATOM 807 C C . SER A 1 105 ? 1.750 -3.111 -22.852 1.00 88.50 105 SER A C 1
ATOM 809 O O . SER A 1 105 ? 2.980 -3.063 -22.823 1.00 88.50 105 SER A O 1
ATOM 811 N N . VAL A 1 106 ? 1.063 -2.691 -23.919 1.00 90.12 106 VAL A N 1
ATOM 812 C CA . VAL A 1 106 ? 1.707 -2.183 -25.150 1.00 90.12 106 VAL A CA 1
ATOM 813 C C . VAL A 1 106 ? 2.684 -1.040 -24.842 1.00 90.12 106 VAL A C 1
ATOM 815 O O . VAL A 1 106 ? 3.842 -1.090 -25.245 1.00 90.12 106 VAL A O 1
ATOM 818 N N . LYS A 1 107 ? 2.265 -0.086 -24.000 1.00 91.25 107 LYS A N 1
ATOM 819 C CA . LYS A 1 107 ? 3.099 1.044 -23.551 1.00 91.25 107 LYS A CA 1
ATOM 820 C C . LYS A 1 107 ? 4.345 0.601 -22.786 1.00 91.25 107 LYS A C 1
ATOM 822 O O . LYS A 1 107 ? 5.390 1.238 -22.871 1.00 91.25 107 LYS A O 1
ATOM 827 N N . GLN A 1 108 ? 4.223 -0.463 -21.994 1.00 89.62 108 GLN A N 1
ATOM 828 C CA . GLN A 1 108 ? 5.354 -1.012 -21.254 1.00 89.62 108 GLN A CA 1
ATOM 829 C C . GLN A 1 108 ? 6.308 -1.728 -22.204 1.00 89.62 108 GLN A C 1
ATOM 831 O O . GLN A 1 108 ? 7.502 -1.485 -22.113 1.00 89.62 108 GLN A O 1
ATOM 836 N N . LYS A 1 109 ? 5.804 -2.523 -23.155 1.00 88.25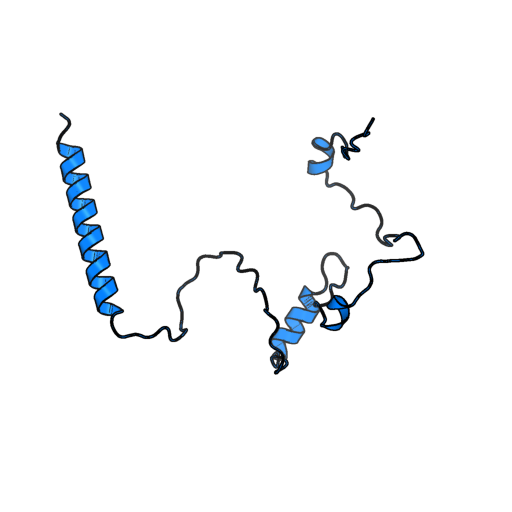 109 LYS A N 1
ATOM 837 C CA . LYS A 1 109 ? 6.625 -3.223 -24.156 1.00 88.25 109 LYS A CA 1
ATOM 838 C C . LYS A 1 109 ? 7.481 -2.270 -24.989 1.00 88.25 109 LYS A C 1
ATOM 840 O O . LYS A 1 109 ? 8.644 -2.569 -25.214 1.00 88.25 109 LYS A O 1
ATOM 845 N N . GLU A 1 110 ? 6.947 -1.111 -25.376 1.00 90.25 110 GLU A N 1
ATOM 846 C CA . GLU A 1 110 ? 7.691 -0.093 -26.138 1.00 90.25 110 GLU A CA 1
ATOM 847 C C . GLU A 1 110 ? 8.931 0.442 -25.403 1.00 90.25 110 GLU A C 1
ATOM 849 O O . GLU A 1 110 ? 9.915 0.812 -26.038 1.00 90.25 110 GLU A O 1
ATOM 854 N N . ARG A 1 111 ? 8.894 0.502 -24.066 1.00 85.12 111 ARG A N 1
ATOM 855 C CA . ARG A 1 111 ? 9.985 1.045 -23.235 1.00 85.12 111 ARG A CA 1
ATOM 856 C C . ARG A 1 111 ? 10.757 -0.024 -22.465 1.00 85.12 111 ARG A C 1
ATOM 858 O O . ARG A 1 111 ? 11.751 0.291 -21.811 1.00 85.12 111 ARG A O 1
ATOM 865 N N . PHE A 1 112 ? 10.290 -1.268 -22.484 1.00 81.94 112 PHE A N 1
ATOM 866 C CA . PHE A 1 112 ? 10.879 -2.348 -21.711 1.00 81.94 112 PHE A CA 1
ATOM 867 C C . PHE A 1 112 ? 12.133 -2.862 -22.416 1.00 81.94 112 PHE A C 1
ATOM 869 O O . PHE A 1 112 ? 12.050 -3.591 -23.398 1.00 81.94 112 PHE A O 1
ATOM 876 N N . ALA A 1 113 ? 13.304 -2.486 -21.903 1.00 75.25 113 ALA A N 1
ATOM 877 C CA . ALA A 1 113 ? 14.576 -2.974 -22.426 1.00 75.25 113 ALA A CA 1
ATOM 878 C C . ALA A 1 113 ? 14.891 -4.390 -21.911 1.00 75.25 113 ALA A C 1
ATOM 880 O O . ALA A 1 113 ? 15.095 -5.313 -22.690 1.00 75.25 113 ALA A O 1
ATOM 881 N N . LYS A 1 114 ? 14.955 -4.557 -20.586 1.00 79.69 114 LYS A N 1
ATOM 882 C CA . LYS A 1 114 ? 15.145 -5.833 -19.880 1.00 79.69 114 LYS A CA 1
ATOM 883 C C . LYS A 1 114 ? 15.043 -5.599 -18.378 1.00 79.69 114 LYS A C 1
ATOM 885 O O . LYS A 1 114 ? 15.336 -4.503 -17.900 1.00 79.69 114 LYS A O 1
ATOM 890 N N . TRP A 1 115 ? 14.723 -6.644 -17.625 1.00 71.50 115 TRP A N 1
ATOM 891 C CA . TRP A 1 115 ? 14.878 -6.617 -16.175 1.00 71.50 115 TRP A CA 1
ATOM 892 C C . TRP A 1 115 ? 16.365 -6.746 -15.816 1.00 71.50 115 TRP A C 1
ATOM 894 O O . TRP A 1 115 ? 16.971 -7.801 -16.008 1.00 71.50 115 TRP A O 1
ATOM 904 N N . VAL A 1 116 ? 16.987 -5.671 -15.325 1.00 73.25 116 VAL A N 1
ATOM 905 C CA . VAL A 1 116 ? 18.370 -5.718 -14.827 1.00 73.25 116 VAL A CA 1
ATOM 906 C C . VAL A 1 116 ? 18.330 -6.028 -13.337 1.00 73.25 116 VAL A C 1
ATOM 908 O O . VAL A 1 116 ? 18.245 -5.133 -12.504 1.00 73.25 116 VAL A O 1
ATOM 911 N N . SER A 1 117 ? 18.397 -7.312 -12.991 1.00 67.69 117 SER A N 1
ATOM 912 C CA . SER A 1 117 ? 18.673 -7.710 -11.612 1.00 67.69 117 SER A CA 1
ATOM 913 C C . SER A 1 117 ? 20.174 -7.585 -11.368 1.00 67.69 117 SER A C 1
ATOM 915 O O . SER A 1 117 ? 20.955 -8.404 -11.855 1.00 67.69 117 SER A O 1
ATOM 917 N N . GLY A 1 118 ? 20.595 -6.557 -10.632 1.00 53.12 118 GLY A N 1
ATOM 918 C CA . GLY A 1 118 ? 21.987 -6.376 -10.230 1.00 53.12 118 GLY A CA 1
ATOM 919 C C . GLY A 1 118 ? 22.439 -7.478 -9.271 1.00 53.12 118 GLY A C 1
ATOM 920 O O . GLY A 1 118 ? 22.359 -7.314 -8.059 1.00 53.12 118 GLY A O 1
ATOM 921 N N . ARG A 1 119 ? 22.937 -8.606 -9.792 1.00 55.38 119 ARG A N 1
ATOM 922 C CA . ARG A 1 119 ? 23.811 -9.487 -9.007 1.00 55.38 119 ARG A CA 1
ATOM 923 C C . ARG A 1 119 ? 25.176 -8.817 -8.925 1.00 55.38 119 ARG A C 1
ATOM 925 O O . ARG A 1 119 ? 25.949 -8.874 -9.879 1.00 55.38 119 ARG A O 1
ATOM 932 N N . PHE A 1 120 ? 25.477 -8.201 -7.787 1.00 48.72 120 PHE A N 1
ATOM 933 C CA . PHE A 1 120 ? 26.855 -7.877 -7.445 1.00 48.72 120 PHE A CA 1
ATOM 934 C C . PHE A 1 120 ? 27.608 -9.197 -7.265 1.00 48.72 120 PHE A C 1
ATOM 936 O O . PHE A 1 120 ? 27.344 -9.959 -6.338 1.00 48.72 120 PHE A O 1
ATOM 943 N N . ARG A 1 121 ? 28.505 -9.500 -8.207 1.00 49.47 121 ARG A N 1
ATOM 944 C CA . ARG A 1 121 ? 29.495 -10.562 -8.044 1.00 49.47 121 ARG A CA 1
ATOM 945 C C . ARG A 1 121 ? 30.527 -10.027 -7.054 1.00 49.47 121 ARG A C 1
ATOM 947 O O . ARG A 1 121 ? 31.304 -9.146 -7.409 1.00 49.47 121 ARG A O 1
ATOM 954 N N . VAL A 1 122 ? 30.476 -10.506 -5.817 1.00 51.97 122 VAL A N 1
ATOM 955 C CA . VAL A 1 122 ? 31.556 -10.298 -4.849 1.00 51.97 122 VAL A CA 1
ATOM 956 C C . VAL A 1 122 ? 32.721 -11.160 -5.336 1.00 51.97 122 VAL A C 1
ATOM 958 O O . VAL A 1 122 ? 32.536 -12.364 -5.525 1.00 51.97 122 VAL A O 1
ATOM 961 N N . GLN A 1 123 ? 33.839 -10.521 -5.679 1.00 55.56 123 GLN A N 1
ATOM 962 C CA . GLN A 1 123 ? 35.109 -11.201 -5.947 1.00 55.56 123 GLN A CA 1
ATOM 963 C C . GLN A 1 123 ? 35.849 -11.436 -4.638 1.00 55.56 123 GLN A C 1
ATOM 965 O O . GLN A 1 123 ? 35.693 -10.581 -3.736 1.00 55.56 123 GLN A O 1
#